Protein AF-A0A7S7TUM9-F1 (afdb_monomer_lite)

Foldseek 3Di:
DDDDPVRVVQLVVLLVVQQVVCVVVVNNVVCVVVVNDSSVVSVVVVCVVVVVDDDDDDPPD

pLDDT: mean 90.97, std 8.5, range [58.78, 98.31]

Secondary structure (DSSP, 8-state):
-PPPHHHHHHHHHHHHHHHHHHHHTT-HHHHHHTT--HHHHHHHHHHHHTT-----PPP--

Structure (mmCIF, N/CA/C/O backbone):
data_AF-A0A7S7TUM9-F1
#
_entry.id   AF-A0A7S7TUM9-F1
#
loop_
_atom_site.group_PDB
_atom_site.id
_atom_site.type_symbol
_atom_site.label_atom_id
_atom_site.label_alt_id
_atom_site.label_comp_id
_atom_site.label_asym_id
_atom_site.label_entity_id
_atom_site.label_seq_id
_atom_site.pdbx_PDB_ins_code
_atom_site.Cartn_x
_atom_site.Cartn_y
_atom_site.Cartn_z
_atom_site.occupancy
_atom_site.B_iso_or_equiv
_atom_site.auth_seq_id
_atom_site.auth_comp_id
_atom_site.auth_asym_id
_atom_site.auth_atom_id
_atom_site.pdbx_PDB_model_num
ATOM 1 N N . MET A 1 1 ? 20.951 -1.128 -1.628 1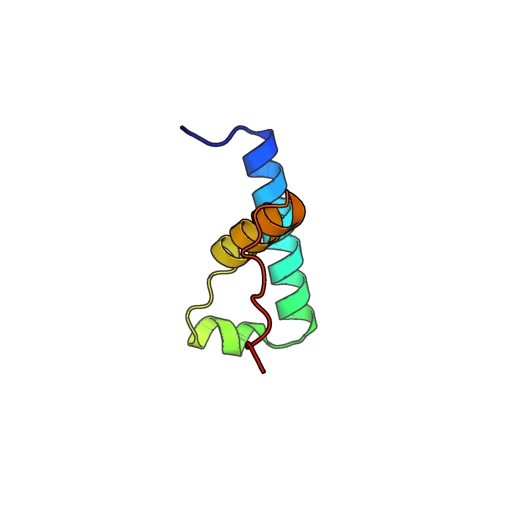.00 58.78 1 MET A N 1
ATOM 2 C CA . MET A 1 1 ? 20.600 -0.446 -2.890 1.00 58.78 1 MET A CA 1
ATOM 3 C C . MET A 1 1 ? 19.382 0.411 -2.604 1.00 58.78 1 MET A C 1
ATOM 5 O O . MET A 1 1 ? 18.456 -0.105 -1.991 1.00 58.78 1 MET A O 1
ATOM 9 N N . HIS A 1 2 ? 19.420 1.704 -2.922 1.00 77.31 2 HIS A N 1
ATOM 10 C CA . HIS A 1 2 ? 18.247 2.571 -2.777 1.00 77.31 2 HIS A CA 1
ATOM 11 C C . HIS A 1 2 ? 17.322 2.376 -3.987 1.00 77.31 2 HIS A C 1
ATOM 13 O O . HIS A 1 2 ? 17.848 2.168 -5.083 1.00 77.31 2 HIS A O 1
ATOM 19 N N . PRO A 1 3 ? 15.990 2.405 -3.800 1.00 82.06 3 PRO A N 1
ATOM 20 C CA . PRO A 1 3 ? 15.055 2.331 -4.914 1.00 82.06 3 PRO A CA 1
ATOM 21 C C . PRO A 1 3 ? 15.266 3.512 -5.863 1.00 82.06 3 PRO A C 1
ATOM 23 O O . PRO A 1 3 ? 15.572 4.626 -5.437 1.00 82.06 3 PRO A O 1
ATOM 26 N N . THR A 1 4 ? 15.091 3.256 -7.151 1.00 95.75 4 THR A N 1
ATOM 27 C CA . THR A 1 4 ? 15.035 4.277 -8.197 1.00 95.75 4 THR A CA 1
ATOM 28 C C . THR A 1 4 ? 13.799 5.164 -8.027 1.00 95.75 4 THR A C 1
ATOM 30 O O . THR A 1 4 ? 12.818 4.794 -7.369 1.00 95.75 4 THR A O 1
ATOM 33 N N . ASP A 1 5 ? 13.798 6.326 -8.679 1.00 97.00 5 ASP A N 1
ATOM 34 C CA . ASP A 1 5 ? 12.632 7.218 -8.704 1.00 97.00 5 ASP A CA 1
ATOM 35 C C . ASP A 1 5 ? 11.396 6.521 -9.291 1.00 97.00 5 ASP A C 1
ATOM 37 O O . ASP A 1 5 ? 10.280 6.695 -8.801 1.00 97.00 5 ASP A O 1
ATOM 41 N N . ALA A 1 6 ? 11.592 5.673 -10.305 1.00 96.62 6 ALA A N 1
ATOM 42 C CA . ALA A 1 6 ? 10.517 4.902 -10.923 1.00 96.62 6 ALA A CA 1
ATOM 43 C C . ALA A 1 6 ? 9.923 3.863 -9.958 1.00 96.62 6 ALA A C 1
ATOM 45 O O . ALA A 1 6 ? 8.699 3.744 -9.852 1.00 96.62 6 ALA A O 1
ATOM 46 N N . GLU A 1 7 ? 10.770 3.138 -9.222 1.00 95.50 7 GLU A N 1
ATOM 47 C CA . GLU A 1 7 ? 10.331 2.179 -8.202 1.00 95.50 7 GLU A CA 1
ATOM 48 C C . GLU A 1 7 ? 9.593 2.883 -7.059 1.00 95.50 7 GLU A C 1
ATOM 50 O O . GLU A 1 7 ? 8.532 2.423 -6.633 1.00 95.50 7 GLU A O 1
ATOM 55 N N . THR A 1 8 ? 10.096 4.040 -6.621 1.00 96.81 8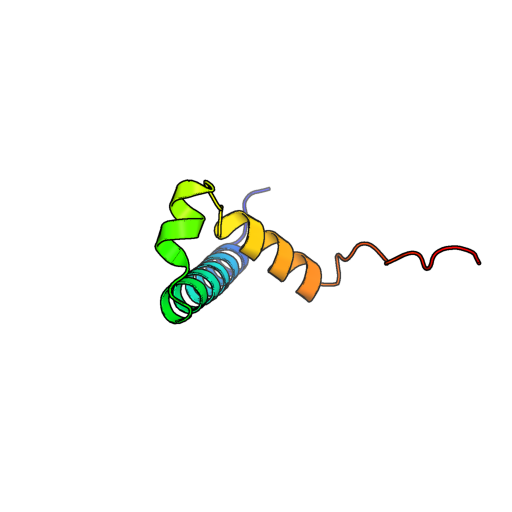 THR A N 1
ATOM 56 C CA . THR A 1 8 ? 9.451 4.866 -5.591 1.00 96.81 8 THR A CA 1
ATOM 57 C C . THR A 1 8 ? 8.081 5.359 -6.060 1.00 96.81 8 THR A C 1
ATOM 59 O O . THR A 1 8 ? 7.087 5.195 -5.351 1.00 96.81 8 THR A O 1
ATOM 62 N N . ALA A 1 9 ? 7.984 5.882 -7.286 1.00 97.94 9 ALA A N 1
ATOM 63 C CA . ALA A 1 9 ? 6.722 6.345 -7.858 1.00 97.94 9 ALA A CA 1
ATOM 64 C C . ALA A 1 9 ? 5.695 5.211 -8.002 1.00 97.94 9 ALA A C 1
ATOM 66 O O . ALA A 1 9 ? 4.507 5.406 -7.727 1.00 97.94 9 ALA A O 1
ATOM 67 N N . ARG A 1 10 ? 6.137 4.012 -8.406 1.00 97.56 10 ARG A N 1
ATOM 68 C CA . ARG A 1 10 ? 5.269 2.830 -8.476 1.00 97.56 10 ARG A CA 1
ATOM 69 C C . ARG A 1 10 ? 4.767 2.438 -7.087 1.00 97.56 10 ARG A C 1
ATOM 71 O O . ARG A 1 10 ? 3.566 2.231 -6.924 1.00 97.56 10 ARG A O 1
ATOM 78 N N . LEU A 1 11 ? 5.650 2.392 -6.089 1.00 97.75 11 LEU A N 1
ATOM 79 C CA . LEU A 1 11 ? 5.292 2.062 -4.709 1.00 97.75 11 LEU A CA 1
ATOM 80 C C . LEU A 1 11 ? 4.265 3.043 -4.130 1.00 97.75 11 LEU A C 1
ATOM 82 O O . LEU A 1 11 ? 3.277 2.610 -3.537 1.00 97.75 11 LEU A O 1
ATOM 86 N N . MET A 1 12 ? 4.449 4.346 -4.354 1.00 98.06 12 MET A N 1
ATOM 87 C CA . MET A 1 12 ? 3.506 5.375 -3.907 1.00 98.06 12 MET A CA 1
ATOM 88 C C . MET A 1 12 ? 2.122 5.195 -4.537 1.00 98.06 12 MET A C 1
ATOM 90 O O . MET A 1 12 ? 1.131 5.151 -3.812 1.00 98.06 12 MET A O 1
ATOM 94 N N . LYS A 1 13 ? 2.044 5.015 -5.864 1.00 98.31 13 LYS A N 1
ATOM 95 C CA . LYS A 1 13 ? 0.763 4.819 -6.569 1.00 98.31 13 LYS A CA 1
ATOM 96 C C . LYS A 1 13 ? 0.010 3.580 -6.087 1.00 98.31 13 LYS A C 1
ATOM 98 O O . LYS A 1 13 ? -1.204 3.628 -5.913 1.00 98.31 13 LYS A O 1
ATOM 103 N N . VAL A 1 14 ? 0.719 2.471 -5.871 1.00 98.19 14 VAL A N 1
ATOM 104 C CA . VAL A 1 14 ? 0.110 1.223 -5.384 1.00 98.19 14 VAL A CA 1
ATOM 105 C C . VAL A 1 14 ? -0.368 1.383 -3.940 1.00 98.19 14 VAL A C 1
ATOM 107 O O . VAL A 1 14 ? -1.486 0.983 -3.624 1.00 98.19 14 VAL A O 1
ATOM 110 N N . THR A 1 15 ? 0.437 2.012 -3.081 1.00 97.75 15 THR A N 1
ATOM 111 C CA . THR A 1 15 ? 0.058 2.287 -1.686 1.00 97.75 15 THR A CA 1
ATOM 112 C C . THR A 1 15 ? -1.188 3.168 -1.625 1.00 97.75 15 THR A C 1
ATOM 114 O O . THR A 1 15 ? -2.126 2.860 -0.894 1.00 97.75 15 THR A O 1
ATOM 117 N N . GLU A 1 16 ? -1.243 4.227 -2.435 1.00 97.38 16 GLU A N 1
ATOM 118 C CA . GLU A 1 16 ? -2.405 5.111 -2.523 1.00 97.38 16 GLU A CA 1
ATOM 119 C C . GLU A 1 16 ? -3.660 4.364 -2.990 1.00 97.38 16 GLU A C 1
ATOM 121 O O . GLU A 1 16 ? -4.724 4.523 -2.393 1.00 97.38 16 GLU A O 1
ATOM 126 N N . ALA A 1 17 ? -3.547 3.522 -4.020 1.00 98.00 17 ALA A N 1
ATOM 127 C CA . ALA A 1 17 ? -4.668 2.721 -4.503 1.00 98.00 17 ALA A CA 1
ATOM 128 C C . ALA A 1 17 ? -5.205 1.772 -3.420 1.00 98.00 17 ALA A C 1
ATOM 130 O O . ALA A 1 17 ? -6.419 1.671 -3.247 1.00 98.00 17 ALA A O 1
ATOM 131 N N . ILE A 1 18 ? -4.313 1.130 -2.657 1.00 95.81 18 ILE A N 1
ATOM 132 C CA . ILE A 1 18 ? -4.688 0.275 -1.525 1.00 95.81 18 ILE A CA 1
ATOM 133 C C . ILE A 1 18 ? -5.422 1.097 -0.464 1.00 95.81 18 ILE A C 1
ATOM 135 O O . ILE A 1 18 ? -6.530 0.737 -0.085 1.00 95.81 18 ILE A O 1
ATOM 139 N N . VAL A 1 19 ? -4.854 2.217 -0.011 1.00 94.62 19 VAL A N 1
ATOM 140 C CA . VAL A 1 19 ? -5.478 3.058 1.026 1.00 94.62 19 VAL A CA 1
ATOM 141 C C . VAL A 1 19 ? -6.860 3.547 0.592 1.00 94.62 19 VAL A C 1
ATOM 143 O O . VAL A 1 19 ? -7.811 3.427 1.362 1.00 94.62 19 VAL A O 1
ATOM 146 N N . ARG A 1 20 ? -6.997 4.033 -0.648 1.00 96.19 20 ARG A N 1
ATOM 147 C CA . ARG A 1 20 ? -8.288 4.478 -1.198 1.00 96.19 20 ARG A CA 1
ATOM 148 C C . ARG A 1 20 ? -9.321 3.356 -1.220 1.00 96.19 20 ARG A C 1
ATOM 150 O O . ARG A 1 20 ? -10.487 3.599 -0.937 1.00 96.19 20 ARG A O 1
ATOM 157 N N . GLU A 1 21 ? -8.912 2.137 -1.552 1.00 96.50 21 GLU A N 1
ATOM 158 C CA . GLU A 1 21 ? -9.818 0.991 -1.579 1.00 96.50 21 GLU A CA 1
ATOM 159 C C . GLU A 1 21 ? -10.265 0.573 -0.173 1.00 96.50 21 GLU A C 1
ATOM 161 O O . GLU A 1 21 ? -11.441 0.290 0.046 1.00 96.50 21 GLU A O 1
ATOM 166 N N . LEU A 1 22 ? -9.349 0.584 0.796 1.00 94.06 22 LEU A N 1
ATOM 167 C CA . LEU A 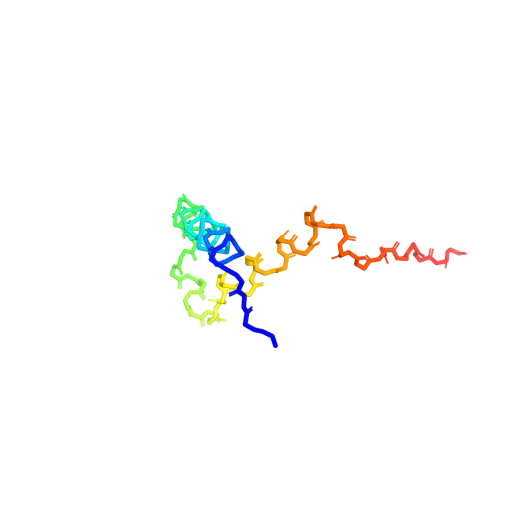1 22 ? -9.656 0.277 2.194 1.00 94.06 22 LEU A CA 1
ATOM 168 C C . LEU A 1 22 ? -10.610 1.309 2.812 1.00 94.06 22 LEU A C 1
ATOM 170 O O . LEU A 1 22 ? -11.522 0.944 3.557 1.00 94.06 22 LEU A O 1
ATOM 174 N N . ASP A 1 23 ? -10.429 2.584 2.471 1.00 94.56 23 ASP A N 1
ATOM 175 C CA . ASP A 1 23 ? -11.349 3.660 2.844 1.00 94.56 23 ASP A CA 1
ATOM 176 C C . ASP A 1 23 ? -12.722 3.481 2.178 1.00 94.56 23 ASP A C 1
ATOM 178 O O . ASP A 1 23 ? -13.749 3.467 2.853 1.00 94.56 23 ASP A O 1
ATOM 182 N N . ARG A 1 24 ? -12.750 3.197 0.868 1.00 97.00 24 ARG A N 1
ATOM 183 C CA . ARG A 1 24 ? -13.986 2.926 0.113 1.00 97.00 24 ARG A CA 1
ATOM 184 C C . ARG A 1 24 ? -14.787 1.749 0.682 1.00 97.00 24 ARG A C 1
ATOM 186 O O . ARG A 1 24 ? -16.014 1.754 0.612 1.00 97.00 24 ARG A O 1
ATOM 193 N N . GLN A 1 25 ? -14.110 0.733 1.216 1.00 96.94 25 GLN A N 1
ATOM 194 C CA . GLN A 1 25 ? -14.742 -0.417 1.869 1.00 96.94 25 GLN A CA 1
ATOM 195 C C . GLN A 1 25 ? -15.157 -0.144 3.325 1.00 96.94 25 GLN A C 1
ATOM 197 O O . GLN A 1 25 ? -15.791 -0.998 3.943 1.00 96.94 25 GLN A O 1
ATOM 202 N N . GLY A 1 26 ? -14.817 1.020 3.884 1.00 95.62 26 GLY A N 1
ATOM 203 C CA . GLY A 1 26 ? -15.153 1.395 5.256 1.00 95.62 26 GLY A CA 1
ATOM 204 C C . GLY A 1 26 ? -14.365 0.625 6.319 1.00 95.62 26 GLY A C 1
ATOM 205 O O . GLY A 1 26 ? -14.823 0.511 7.454 1.00 95.62 26 GLY A O 1
ATOM 206 N N . VAL A 1 27 ? -13.193 0.074 5.975 1.00 94.94 27 VAL A N 1
ATOM 207 C CA . VAL A 1 27 ? -12.380 -0.746 6.897 1.00 94.94 27 VAL A CA 1
ATOM 208 C C . VAL A 1 27 ? -11.178 -0.004 7.486 1.00 94.94 27 VAL A C 1
ATOM 210 O O . VAL A 1 27 ? -10.461 -0.571 8.312 1.00 94.94 27 VAL A O 1
ATOM 213 N N . ALA A 1 28 ? -10.956 1.259 7.108 1.00 88.94 28 ALA A N 1
ATOM 214 C CA . ALA A 1 28 ? -9.801 2.053 7.535 1.00 88.94 28 ALA A CA 1
ATOM 215 C C . ALA A 1 28 ? -9.620 2.074 9.068 1.00 88.94 28 ALA A C 1
ATOM 217 O O . ALA A 1 28 ? -8.543 1.744 9.568 1.00 88.94 28 ALA A O 1
ATOM 218 N N . ASP A 1 29 ? -10.688 2.341 9.825 1.00 89.00 29 ASP A N 1
ATOM 219 C CA . ASP A 1 29 ? -10.645 2.397 11.294 1.00 89.00 29 ASP A CA 1
ATOM 220 C C . ASP A 1 29 ? -10.256 1.0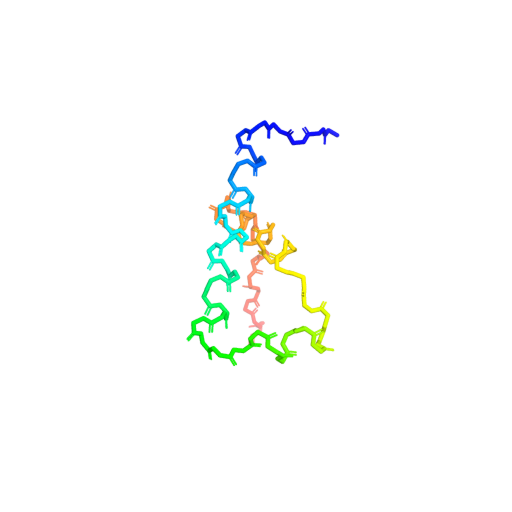63 11.944 1.00 89.00 29 ASP A C 1
ATOM 222 O O . ASP A 1 29 ? -9.547 1.025 12.956 1.00 89.00 29 ASP A O 1
ATOM 226 N N . ALA A 1 30 ? -10.722 -0.054 11.380 1.00 91.69 30 ALA A N 1
ATOM 227 C CA . ALA A 1 30 ? -10.376 -1.384 11.870 1.00 91.69 30 A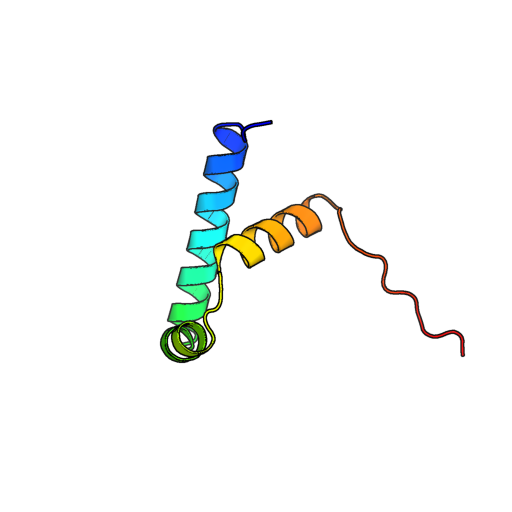LA A CA 1
ATOM 228 C C . ALA A 1 30 ? -8.894 -1.690 11.613 1.00 91.69 30 ALA A C 1
ATOM 230 O O . ALA A 1 30 ? -8.203 -2.221 12.483 1.00 91.69 30 ALA A O 1
ATOM 231 N N . LEU A 1 31 ? -8.387 -1.302 10.445 1.00 90.06 31 LEU A N 1
ATOM 232 C CA . LEU A 1 31 ? -7.002 -1.536 10.048 1.00 90.06 31 LEU A CA 1
ATOM 233 C C . LEU A 1 31 ? -6.003 -0.692 10.845 1.00 90.06 31 LEU A C 1
ATOM 235 O O . LEU A 1 31 ? -4.943 -1.203 11.209 1.00 90.06 31 LEU A O 1
ATOM 239 N N . VAL A 1 32 ? -6.364 0.541 11.217 1.00 88.94 32 VAL A N 1
ATOM 240 C CA . VAL A 1 32 ? -5.564 1.364 12.141 1.00 88.94 32 VAL A CA 1
ATOM 241 C C . VAL A 1 32 ? -5.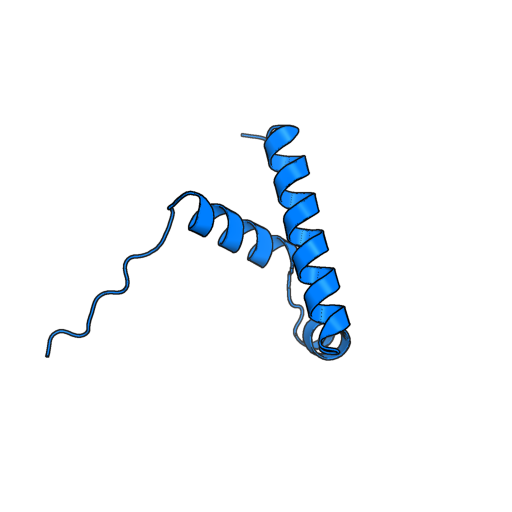383 0.654 13.486 1.00 88.94 32 VAL A C 1
ATOM 243 O O . VAL A 1 32 ? -4.264 0.559 13.991 1.00 88.94 32 VAL A O 1
ATOM 246 N N . LYS A 1 33 ? -6.455 0.081 14.052 1.00 92.31 33 LYS A N 1
ATOM 247 C CA . LYS A 1 33 ? -6.390 -0.670 15.324 1.00 92.31 33 LYS A CA 1
ATOM 248 C C . LYS A 1 33 ? -5.506 -1.914 15.225 1.00 92.31 33 LYS A C 1
ATOM 250 O O . LYS A 1 33 ? -4.850 -2.277 16.198 1.00 92.31 33 LYS A O 1
ATOM 255 N N . LEU A 1 34 ? -5.467 -2.536 14.049 1.00 92.56 34 LEU A N 1
ATOM 256 C CA . LEU A 1 34 ? -4.631 -3.699 13.756 1.00 92.56 34 LEU A CA 1
ATOM 257 C C . LEU A 1 34 ? -3.185 -3.337 13.387 1.00 92.56 34 LEU A C 1
ATOM 259 O O . LEU A 1 34 ? -2.392 -4.243 13.142 1.00 92.56 34 LEU A O 1
ATOM 263 N N . ARG A 1 35 ? -2.825 -2.042 13.372 1.00 91.38 35 ARG A N 1
ATOM 264 C CA . ARG A 1 35 ? -1.506 -1.543 12.940 1.00 91.38 35 ARG A CA 1
ATOM 265 C C . ARG A 1 35 ? -1.125 -2.049 11.547 1.00 91.38 35 ARG A C 1
ATOM 267 O O . ARG A 1 35 ? 0.024 -2.400 11.296 1.00 91.38 35 ARG A O 1
ATOM 274 N N . PHE A 1 36 ? -2.116 -2.130 10.667 1.00 90.19 36 PHE A N 1
ATOM 275 C CA . PHE A 1 36 ? -1.924 -2.589 9.303 1.00 90.19 36 PHE A CA 1
ATOM 276 C C . PHE A 1 36 ? -1.007 -1.632 8.536 1.00 90.19 36 PHE A C 1
ATOM 278 O O . PHE A 1 36 ? -1.246 -0.424 8.522 1.00 90.19 36 PHE A O 1
ATOM 285 N N . ASP A 1 37 ? 0.008 -2.178 7.866 1.00 93.31 37 ASP A N 1
ATOM 286 C CA . ASP A 1 37 ? 0.943 -1.401 7.056 1.00 93.31 37 ASP A CA 1
ATOM 287 C C . ASP A 1 37 ? 0.632 -1.560 5.559 1.00 93.31 37 ASP A C 1
ATOM 289 O O . ASP A 1 37 ? 0.976 -2.556 4.915 1.00 93.31 37 ASP A O 1
ATOM 293 N N . ALA A 1 38 ? -0.022 -0.546 4.987 1.00 93.62 38 ALA A N 1
ATOM 294 C CA . ALA A 1 38 ? -0.346 -0.507 3.563 1.00 93.62 38 ALA A CA 1
ATOM 295 C C . ALA A 1 38 ? 0.904 -0.479 2.664 1.00 93.62 38 ALA A C 1
ATOM 297 O O . ALA A 1 38 ? 0.845 -0.954 1.527 1.00 93.62 38 ALA A O 1
ATOM 298 N N . LEU A 1 39 ? 2.036 0.031 3.162 1.00 95.38 39 LEU A N 1
ATOM 299 C CA . LEU A 1 39 ? 3.292 0.064 2.421 1.00 95.38 39 LEU A CA 1
ATOM 300 C C . LEU A 1 39 ? 3.849 -1.351 2.233 1.00 95.38 39 LEU A C 1
ATOM 302 O O . LEU A 1 39 ? 4.333 -1.695 1.154 1.00 95.38 39 LEU A O 1
ATOM 306 N N . ASP A 1 40 ? 3.754 -2.193 3.259 1.00 94.81 40 ASP A N 1
ATOM 307 C CA . ASP A 1 40 ? 4.202 -3.584 3.183 1.00 94.81 40 ASP A CA 1
ATOM 308 C C . ASP A 1 40 ? 3.322 -4.425 2.256 1.00 94.81 40 ASP A C 1
ATOM 310 O O . ASP A 1 40 ? 3.838 -5.230 1.470 1.00 94.81 40 ASP A O 1
ATOM 314 N N . VAL A 1 41 ? 2.010 -4.177 2.251 1.00 94.31 41 VAL A N 1
ATOM 315 C CA . VAL A 1 41 ? 1.104 -4.803 1.279 1.00 94.31 41 VAL A CA 1
ATOM 316 C C . VAL A 1 41 ? 1.404 -4.335 -0.141 1.00 94.31 41 VAL A C 1
ATOM 318 O O . VAL A 1 41 ? 1.452 -5.164 -1.049 1.00 94.31 41 VAL A O 1
ATOM 321 N N . ALA A 1 42 ? 1.697 -3.050 -0.349 1.00 96.88 42 ALA A N 1
ATOM 322 C CA . ALA A 1 42 ? 2.097 -2.543 -1.657 1.00 96.88 42 ALA A CA 1
ATOM 323 C C . ALA A 1 42 ? 3.378 -3.224 -2.174 1.00 96.88 42 ALA A C 1
ATOM 325 O O . ALA A 1 42 ? 3.422 -3.648 -3.330 1.00 96.88 42 ALA A O 1
ATOM 326 N N . LYS A 1 43 ? 4.394 -3.416 -1.317 1.00 95.88 43 LYS A N 1
ATOM 327 C CA . LYS A 1 43 ? 5.615 -4.169 -1.671 1.00 95.88 43 LYS A CA 1
ATOM 328 C C . LYS A 1 43 ? 5.309 -5.622 -2.034 1.00 95.88 43 LYS A C 1
ATOM 330 O O . LYS A 1 43 ? 5.923 -6.171 -2.946 1.00 95.88 43 LYS A O 1
ATOM 335 N N . ALA A 1 44 ? 4.409 -6.279 -1.302 1.00 94.25 44 ALA A N 1
ATOM 336 C CA . ALA A 1 44 ? 4.006 -7.653 -1.597 1.00 94.25 44 ALA A CA 1
ATOM 337 C C . ALA A 1 44 ? 3.246 -7.753 -2.930 1.00 94.25 44 ALA A C 1
ATOM 339 O O . ALA A 1 44 ? 3.561 -8.614 -3.746 1.00 94.25 44 ALA A O 1
ATOM 340 N N . ALA A 1 45 ? 2.309 -6.838 -3.182 1.00 95.19 45 ALA A N 1
ATOM 341 C CA . ALA A 1 45 ? 1.558 -6.770 -4.432 1.00 95.19 45 ALA A CA 1
ATOM 342 C C . ALA A 1 45 ? 2.470 -6.520 -5.643 1.00 95.19 45 ALA A C 1
ATOM 344 O O . ALA A 1 45 ? 2.314 -7.170 -6.673 1.00 95.19 45 ALA A O 1
ATOM 345 N N . ILE A 1 46 ? 3.449 -5.621 -5.505 1.00 96.00 46 ILE A N 1
ATOM 346 C CA . ILE A 1 46 ? 4.462 -5.356 -6.533 1.00 96.00 46 ILE A CA 1
ATOM 347 C C . ILE A 1 46 ? 5.277 -6.614 -6.840 1.00 96.00 46 ILE A C 1
ATOM 349 O O . ILE A 1 46 ? 5.336 -7.015 -7.997 1.00 96.00 46 ILE A O 1
ATOM 353 N N . ARG A 1 47 ? 5.835 -7.274 -5.816 1.00 94.12 47 ARG A N 1
ATOM 354 C CA . ARG A 1 47 ? 6.601 -8.520 -5.990 1.00 94.12 47 ARG A CA 1
ATOM 355 C C . ARG A 1 47 ? 5.787 -9.595 -6.699 1.00 94.12 47 ARG A C 1
ATOM 357 O O . ARG A 1 47 ? 6.258 -10.181 -7.667 1.00 94.12 47 ARG A O 1
ATOM 364 N N . ALA A 1 48 ? 4.539 -9.785 -6.279 1.00 93.31 48 ALA A N 1
ATOM 365 C CA . ALA A 1 48 ? 3.647 -10.744 -6.913 1.00 93.31 48 ALA A CA 1
ATOM 366 C C . ALA A 1 48 ? 3.375 -10.403 -8.388 1.00 93.31 48 ALA A C 1
ATOM 368 O O . ALA A 1 48 ? 3.403 -11.294 -9.235 1.00 93.31 48 ALA A O 1
ATOM 369 N N . ALA A 1 49 ? 3.151 -9.124 -8.708 1.00 93.88 49 ALA A N 1
ATOM 370 C CA . ALA A 1 49 ? 2.980 -8.659 -10.085 1.00 93.88 49 ALA A CA 1
ATOM 371 C C . ALA A 1 49 ? 4.252 -8.837 -10.932 1.00 93.88 49 ALA A C 1
ATOM 373 O O . ALA A 1 49 ? 4.154 -9.088 -12.131 1.00 93.88 49 ALA A O 1
ATOM 374 N N . ASP A 1 50 ? 5.424 -8.756 -10.304 1.00 94.38 50 ASP A N 1
ATOM 375 C CA . ASP A 1 50 ? 6.726 -8.980 -10.936 1.00 94.38 50 ASP A CA 1
ATOM 376 C C . ASP A 1 50 ? 7.081 -10.483 -11.030 1.00 94.38 50 ASP A C 1
ATOM 378 O O . ASP A 1 50 ? 8.143 -10.848 -11.529 1.00 94.38 50 ASP A O 1
ATOM 382 N N . GLY A 1 51 ? 6.184 -11.371 -10.583 1.00 92.31 51 GLY A N 1
ATOM 383 C CA . GLY A 1 51 ? 6.354 -12.825 -10.636 1.00 92.31 51 GLY A CA 1
ATOM 384 C C . GLY A 1 51 ? 7.138 -13.422 -9.463 1.00 92.31 51 GLY A C 1
ATOM 385 O O . GLY A 1 51 ? 7.344 -14.636 -9.434 1.00 92.31 51 GLY A O 1
ATOM 386 N N . ASP A 1 52 ? 7.532 -12.612 -8.478 1.00 93.44 52 ASP A N 1
ATOM 387 C CA . ASP A 1 52 ? 8.109 -13.069 -7.210 1.00 93.44 52 ASP A CA 1
ATOM 388 C C . ASP A 1 52 ? 6.989 -13.569 -6.285 1.00 93.44 52 ASP A C 1
ATOM 390 O O . ASP A 1 52 ? 6.476 -12.868 -5.406 1.00 93.44 52 ASP A O 1
ATOM 394 N N . VAL A 1 53 ? 6.551 -14.798 -6.558 1.00 84.75 53 VAL A N 1
ATOM 395 C CA . VAL A 1 53 ? 5.500 -15.502 -5.821 1.00 84.75 53 VAL A CA 1
ATOM 396 C C . VAL A 1 53 ? 6.034 -16.811 -5.251 1.00 84.75 53 VAL A C 1
ATOM 398 O O . VAL A 1 53 ? 6.751 -17.558 -5.916 1.00 84.75 53 VAL A O 1
ATOM 401 N N . VAL A 1 54 ? 5.634 -17.143 -4.021 1.00 78.62 54 VAL A N 1
ATOM 402 C CA . VAL A 1 54 ? 5.870 -18.484 -3.471 1.00 78.62 54 VAL A CA 1
ATOM 403 C C . VAL A 1 54 ? 4.890 -19.453 -4.142 1.00 78.62 54 VAL A C 1
ATOM 405 O O . VAL A 1 54 ? 3.677 -19.253 -4.027 1.00 78.62 54 VAL A O 1
ATOM 408 N N . PRO A 1 55 ? 5.358 -20.521 -4.814 1.00 75.44 55 PRO A N 1
ATOM 409 C CA . PRO A 1 55 ? 4.464 -21.499 -5.414 1.00 75.44 55 PRO A CA 1
ATOM 410 C C . PRO A 1 55 ? 3.625 -22.177 -4.332 1.00 75.44 55 PRO A C 1
ATOM 412 O O . PRO A 1 55 ? 4.166 -22.770 -3.392 1.00 75.44 55 PRO A O 1
ATOM 415 N N . PHE A 1 56 ? 2.302 -22.143 -4.479 1.00 77.56 56 PHE A N 1
ATOM 416 C CA . PHE A 1 56 ? 1.420 -22.932 -3.627 1.00 77.56 56 PHE A CA 1
ATOM 417 C C . PHE A 1 56 ? 1.677 -24.416 -3.906 1.00 77.56 56 PHE A C 1
ATOM 419 O O . PHE A 1 56 ? 1.299 -24.951 -4.951 1.00 77.56 56 PHE A O 1
ATOM 426 N N . ARG A 1 57 ? 2.347 -25.104 -2.977 1.00 76.25 57 ARG A N 1
ATOM 427 C CA . ARG A 1 57 ? 2.467 -26.562 -3.038 1.00 76.25 57 ARG A CA 1
ATOM 428 C C . ARG A 1 57 ? 1.085 -27.144 -2.764 1.00 76.25 57 ARG A C 1
ATOM 430 O O . ARG A 1 57 ? 0.546 -26.953 -1.676 1.00 76.25 57 ARG A O 1
ATOM 437 N N . LYS A 1 58 ? 0.509 -27.857 -3.738 1.00 74.50 58 LYS A N 1
ATOM 438 C CA . LYS A 1 58 ? -0.662 -28.698 -3.463 1.00 74.50 58 LYS A CA 1
ATOM 439 C C . LYS A 1 58 ? -0.288 -29.679 -2.342 1.00 74.50 58 LYS A C 1
ATOM 441 O O . LYS A 1 58 ? 0.812 -30.240 -2.404 1.00 74.50 58 LYS A O 1
ATOM 446 N N . PRO A 1 59 ? -1.159 -29.896 -1.340 1.00 73.62 59 PRO A N 1
ATOM 447 C CA . PRO A 1 59 ? -0.973 -30.994 -0.405 1.00 73.62 59 PRO A CA 1
ATOM 448 C C . PRO A 1 59 ? -0.783 -32.274 -1.220 1.00 73.62 59 PRO A C 1
ATOM 450 O O . PRO A 1 59 ? -1.558 -32.531 -2.144 1.00 73.62 59 PRO A O 1
ATOM 453 N N . ARG A 1 60 ? 0.272 -33.042 -0.932 1.00 74.19 60 ARG A N 1
ATOM 454 C CA . ARG A 1 60 ? 0.378 -34.404 -1.458 1.00 74.19 60 ARG A CA 1
ATOM 455 C C . ARG A 1 60 ? -0.766 -35.192 -0.825 1.00 74.19 60 ARG A C 1
ATOM 457 O O . ARG A 1 60 ? -0.717 -35.444 0.375 1.00 74.19 60 ARG A O 1
ATOM 464 N N . SER A 1 61 ? -1.799 -35.461 -1.619 1.00 71.38 61 SER A N 1
ATOM 465 C CA . SER A 1 61 ? -2.830 -36.465 -1.343 1.00 71.38 61 SER A CA 1
ATOM 466 C C . SER A 1 61 ? -2.205 -37.837 -1.146 1.00 71.38 61 SER A C 1
ATOM 468 O O . SER A 1 61 ? -1.257 -38.128 -1.917 1.00 71.38 61 SER A O 1
#

Radius of gyration: 14.77 Å; chains: 1; bounding box: 36×44×26 Å

Sequence (61 aa):
MHPTDAETARLMKVTEAIVRELDRQGVADALVKLRFDALDVAKAAIRAADGDVVPFRKPRS